Protein AF-A0A832LIG7-F1 (afdb_monomer)

Sequence (128 aa):
MKDVITFAAKNGGEVSISEIQLKVLWGYCWWNRLPYIETFLEVMELLLKRIINDVIEHEDLTIEYRIIANDSLEEANYIEIIFNNIQADDLEFHVLGDLILQGEDKRSFARKISSFRRKVDEDIQTVL

Structure (mmCIF, N/CA/C/O backbone):
data_AF-A0A832LIG7-F1
#
_entry.id   AF-A0A832LIG7-F1
#
loop_
_atom_site.group_PDB
_atom_site.id
_atom_site.type_symbol
_atom_site.label_atom_id
_atom_site.label_alt_id
_atom_site.label_comp_id
_atom_site.label_asym_id
_atom_site.label_entity_id
_atom_site.label_seq_id
_atom_site.pdbx_PDB_ins_code
_atom_site.Cartn_x
_atom_site.Cartn_y
_atom_site.Cartn_z
_atom_site.occupancy
_atom_site.B_iso_or_equiv
_atom_site.auth_seq_id
_atom_site.auth_comp_id
_atom_site.auth_asym_id
_atom_site.auth_atom_id
_atom_site.pdbx_PDB_model_num
ATOM 1 N N . MET A 1 1 ? -9.137 -1.826 -18.697 1.00 53.25 1 MET A N 1
ATOM 2 C CA . MET A 1 1 ? -8.341 -1.835 -17.456 1.00 53.25 1 MET A CA 1
ATOM 3 C C . MET A 1 1 ? -9.156 -1.090 -16.412 1.00 53.25 1 MET A C 1
ATOM 5 O O . MET A 1 1 ? -9.763 -0.090 -16.778 1.00 53.25 1 MET A O 1
ATOM 9 N N . LYS A 1 2 ? -9.316 -1.630 -15.198 1.00 66.81 2 LYS A N 1
ATOM 10 C CA . LYS A 1 2 ? -9.946 -0.868 -14.112 1.00 66.81 2 LYS A CA 1
ATOM 11 C C . LYS A 1 2 ? -8.894 0.114 -13.609 1.00 66.81 2 LYS A C 1
ATOM 13 O O . LYS A 1 2 ? -7.831 -0.316 -13.187 1.00 66.81 2 LYS A O 1
ATOM 18 N N . ASP A 1 3 ? -9.187 1.405 -13.692 1.00 87.00 3 ASP A N 1
ATOM 19 C CA . ASP A 1 3 ? -8.255 2.470 -13.295 1.00 87.00 3 ASP A CA 1
ATOM 20 C C . ASP A 1 3 ? -8.547 2.982 -11.874 1.00 87.00 3 ASP A C 1
ATOM 22 O O . ASP A 1 3 ? -8.073 4.045 -11.476 1.00 87.00 3 ASP A O 1
ATOM 26 N N . VAL A 1 4 ? -9.383 2.244 -11.142 1.00 94.06 4 VAL A N 1
ATOM 27 C CA . VAL A 1 4 ? -9.831 2.545 -9.786 1.00 94.06 4 VAL A CA 1
ATOM 28 C C . VAL A 1 4 ? -9.617 1.305 -8.934 1.00 94.06 4 VAL A C 1
ATOM 30 O O . VAL A 1 4 ? -10.015 0.206 -9.334 1.00 94.06 4 VAL A O 1
ATOM 33 N N . ILE A 1 5 ? -8.994 1.501 -7.778 1.00 94.50 5 ILE A N 1
ATOM 34 C CA . ILE A 1 5 ? -8.815 0.476 -6.753 1.00 94.50 5 ILE A CA 1
ATOM 35 C C . ILE A 1 5 ? -9.675 0.864 -5.561 1.00 94.50 5 ILE A C 1
ATOM 37 O O . ILE A 1 5 ? -9.562 1.982 -5.067 1.00 94.50 5 ILE A O 1
ATOM 41 N N . THR A 1 6 ? -10.527 -0.052 -5.118 1.00 95.19 6 THR A N 1
ATOM 42 C CA . THR A 1 6 ? -11.420 0.153 -3.978 1.00 95.19 6 THR A CA 1
ATOM 43 C C . THR A 1 6 ? -10.865 -0.584 -2.769 1.00 95.19 6 THR A C 1
ATOM 45 O O . THR A 1 6 ? -10.564 -1.772 -2.858 1.00 95.19 6 THR A O 1
ATOM 48 N N . PHE A 1 7 ? -10.793 0.110 -1.642 1.00 95.75 7 PHE A N 1
ATOM 49 C CA . PHE A 1 7 ? -10.463 -0.446 -0.338 1.00 95.75 7 PHE A CA 1
ATOM 50 C C . PHE A 1 7 ? -11.679 -0.296 0.568 1.00 95.75 7 PHE A C 1
ATOM 52 O O . PHE A 1 7 ? -12.367 0.728 0.533 1.00 95.75 7 PHE A O 1
ATOM 59 N N . ALA A 1 8 ? -11.951 -1.319 1.369 1.00 96.44 8 ALA A N 1
ATOM 60 C CA . ALA A 1 8 ? -13.065 -1.320 2.299 1.00 96.44 8 ALA A CA 1
ATOM 61 C C . ALA A 1 8 ? -12.631 -1.931 3.628 1.00 96.44 8 ALA A C 1
ATOM 63 O O . ALA A 1 8 ? -12.010 -2.993 3.646 1.00 96.44 8 ALA A O 1
ATOM 64 N N . ALA A 1 9 ? -13.002 -1.274 4.719 1.00 97.19 9 ALA A N 1
ATOM 65 C CA . ALA A 1 9 ? -12.861 -1.780 6.073 1.00 97.19 9 ALA A CA 1
ATOM 66 C C . ALA A 1 9 ? -14.252 -1.944 6.686 1.00 97.19 9 ALA A C 1
ATOM 68 O O . ALA A 1 9 ? -15.176 -1.177 6.398 1.00 97.19 9 ALA A O 1
ATOM 69 N N . LYS A 1 10 ? -14.410 -2.969 7.520 1.00 96.69 10 LYS A N 1
ATOM 70 C CA . LYS A 1 10 ? -15.646 -3.234 8.250 1.00 96.69 10 LYS A CA 1
ATOM 71 C C . LYS A 1 10 ? -15.314 -3.716 9.650 1.00 96.69 10 LYS A C 1
ATOM 73 O O . LYS A 1 10 ? -14.555 -4.670 9.795 1.00 96.69 10 LYS A O 1
ATOM 78 N N . ASN A 1 11 ? -15.974 -3.137 10.645 1.00 95.94 11 ASN A N 1
ATOM 79 C CA . ASN A 1 11 ? -15.971 -3.645 12.009 1.00 95.94 11 ASN A CA 1
ATOM 80 C C . ASN A 1 11 ? -17.397 -3.608 12.576 1.00 95.94 11 ASN A C 1
ATOM 82 O O . ASN A 1 11 ? -18.026 -2.556 12.661 1.00 95.94 11 ASN A O 1
ATOM 86 N N . GLY A 1 12 ? -17.947 -4.775 12.922 1.00 92.62 12 GLY A N 1
ATOM 87 C CA . GLY A 1 12 ? -19.338 -4.885 13.364 1.00 92.62 12 GLY A CA 1
ATOM 88 C C . GLY A 1 12 ? -20.335 -4.319 12.339 1.00 92.62 12 GLY A C 1
ATOM 89 O O . GLY A 1 12 ? -20.488 -4.868 11.242 1.00 92.62 12 GLY A O 1
ATOM 90 N N . GLY A 1 13 ? -21.045 -3.256 12.731 1.00 94.69 13 GLY A N 1
ATOM 91 C CA . GLY A 1 13 ? -22.006 -2.533 11.890 1.00 94.69 13 GLY A CA 1
ATOM 92 C C . GLY A 1 13 ? -21.403 -1.398 11.055 1.00 94.69 13 GLY A C 1
ATOM 93 O O . GLY A 1 13 ? -22.057 -0.953 10.114 1.00 94.69 13 GLY A O 1
ATOM 94 N N . GLU A 1 14 ? -20.177 -0.969 11.360 1.00 97.25 14 GLU A N 1
ATOM 95 C CA . GLU A 1 14 ? -19.510 0.151 10.694 1.00 97.25 14 GLU A CA 1
ATOM 96 C C . GLU A 1 14 ? -18.765 -0.316 9.443 1.00 97.25 14 GLU A C 1
ATOM 98 O O . GLU A 1 14 ? -18.125 -1.374 9.432 1.00 97.25 14 GLU A O 1
ATOM 103 N N . VAL A 1 15 ? -18.856 0.474 8.371 1.00 97.62 15 VAL A N 1
ATOM 104 C CA . VAL A 1 15 ? -18.209 0.207 7.081 1.00 97.62 15 VAL A CA 1
ATOM 105 C C . VAL A 1 15 ? -17.665 1.515 6.519 1.00 97.62 15 VAL A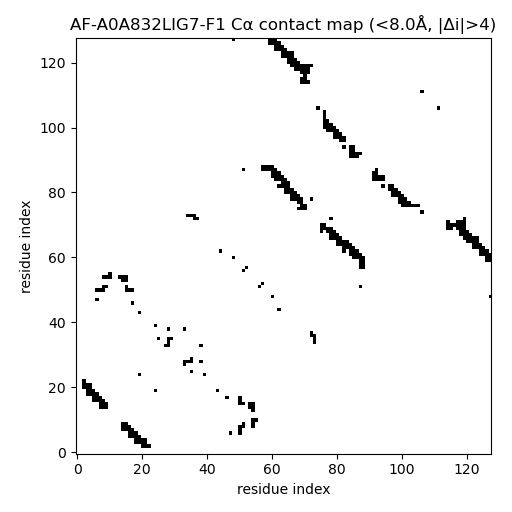 C 1
ATOM 107 O O . VAL A 1 15 ? -18.427 2.460 6.325 1.00 97.62 15 VAL A O 1
ATOM 110 N N . SER A 1 16 ? -16.378 1.540 6.172 1.00 98.25 16 SER A N 1
ATOM 111 C CA . SER A 1 16 ? -15.757 2.637 5.424 1.00 98.25 16 SER A CA 1
ATOM 112 C C . SER A 1 16 ? -15.207 2.112 4.105 1.00 98.25 16 SER A C 1
ATOM 114 O O . SER A 1 16 ? -14.591 1.047 4.045 1.00 98.25 16 SER A O 1
ATOM 116 N N . ILE A 1 17 ? -15.478 2.840 3.023 1.00 97.75 17 ILE A N 1
ATOM 117 C CA . ILE A 1 17 ? -15.069 2.486 1.663 1.00 97.75 17 ILE A CA 1
ATOM 118 C C . ILE A 1 17 ? -14.402 3.704 1.053 1.00 97.75 17 ILE A C 1
ATOM 120 O O . ILE A 1 17 ? -14.944 4.811 1.086 1.00 97.75 17 ILE A O 1
ATOM 124 N N . SER A 1 18 ? -13.243 3.500 0.442 1.00 97.50 18 SER A N 1
ATOM 125 C CA . SER A 1 18 ? -12.606 4.544 -0.341 1.00 97.50 18 SER A CA 1
ATOM 126 C C . SER A 1 18 ? -11.885 4.000 -1.559 1.00 97.50 18 SER A C 1
ATOM 128 O O . SER A 1 18 ? -11.684 2.798 -1.713 1.00 97.50 18 SER A O 1
ATOM 130 N N . GLU A 1 19 ? -11.527 4.907 -2.457 1.00 96.56 19 GLU A N 1
ATOM 131 C CA . GLU A 1 19 ? -11.019 4.573 -3.776 1.00 96.56 19 GLU A CA 1
ATOM 132 C C . GLU A 1 19 ? -9.758 5.366 -4.105 1.00 96.56 19 GLU A C 1
ATOM 134 O O . GLU A 1 19 ? -9.666 6.563 -3.825 1.00 96.56 19 GLU A O 1
ATOM 139 N N . ILE A 1 20 ? -8.817 4.709 -4.779 1.00 96.75 20 ILE A N 1
ATOM 140 C CA . ILE A 1 20 ? -7.677 5.349 -5.434 1.00 96.75 20 ILE A CA 1
ATOM 141 C C . ILE A 1 20 ? -7.952 5.388 -6.933 1.00 96.75 20 ILE A C 1
ATOM 143 O O . ILE A 1 20 ? -8.061 4.348 -7.586 1.00 96.75 20 ILE A O 1
ATOM 147 N N . GLN A 1 21 ? -8.021 6.595 -7.496 1.00 96.06 21 GLN A N 1
ATOM 148 C CA . GLN A 1 21 ? -8.080 6.796 -8.943 1.00 96.06 21 GLN A CA 1
ATOM 149 C C . GLN A 1 21 ? -6.661 6.798 -9.521 1.00 96.06 21 GLN A C 1
ATOM 151 O O . GLN A 1 21 ? -5.981 7.828 -9.523 1.00 96.06 21 GLN A O 1
ATOM 156 N N . LEU A 1 22 ? -6.217 5.657 -10.052 1.00 94.81 22 LEU A N 1
ATOM 157 C CA . LEU A 1 22 ? -4.844 5.461 -10.532 1.00 94.81 22 LEU A CA 1
ATOM 158 C C . LEU A 1 22 ? -4.444 6.483 -11.595 1.00 94.81 22 LEU A C 1
ATOM 160 O O . LEU A 1 22 ? -3.346 7.014 -11.551 1.00 94.81 22 LEU A O 1
ATOM 164 N N . LYS A 1 23 ? -5.342 6.828 -12.526 1.00 94.00 23 LYS A N 1
ATOM 165 C CA . LYS A 1 23 ? -5.059 7.849 -13.553 1.00 94.00 23 LYS A CA 1
ATOM 166 C C . LYS A 1 23 ? -4.714 9.214 -12.961 1.00 94.00 23 LYS A C 1
ATOM 168 O O . LYS A 1 23 ? -3.837 9.896 -13.485 1.00 94.00 23 LYS A O 1
ATOM 173 N N . VAL A 1 24 ? -5.406 9.610 -11.894 1.00 96.12 24 VAL A N 1
ATOM 174 C CA . VAL A 1 24 ? -5.164 10.888 -11.216 1.00 96.12 24 VAL A CA 1
ATOM 175 C C . VAL A 1 24 ? -3.840 10.825 -10.467 1.00 96.12 24 VAL A C 1
ATOM 177 O O . VAL A 1 24 ? -3.022 11.731 -10.612 1.00 96.12 24 VAL A O 1
ATOM 180 N N . LEU A 1 25 ? -3.597 9.728 -9.747 1.00 96.69 25 LEU A N 1
ATOM 181 C CA . LEU A 1 25 ? -2.344 9.499 -9.035 1.00 96.69 25 LEU A CA 1
ATOM 182 C C . LEU A 1 25 ? -1.138 9.496 -9.985 1.00 96.69 25 LEU A C 1
ATOM 184 O O . LEU A 1 25 ? -0.160 10.196 -9.746 1.00 96.69 25 LEU A O 1
ATOM 188 N N . TRP A 1 26 ? -1.226 8.783 -11.106 1.00 94.75 26 TRP A N 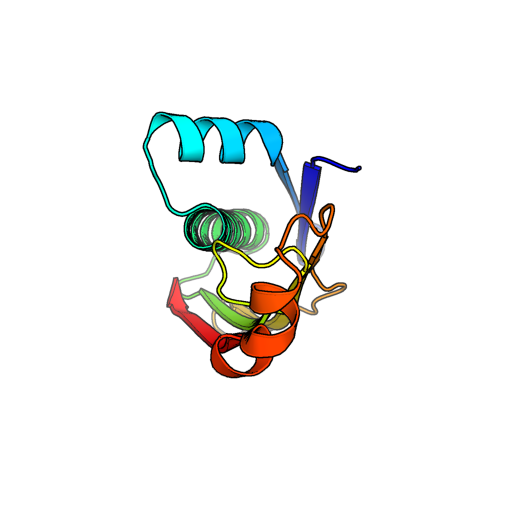1
ATOM 189 C CA . TRP A 1 26 ? -0.198 8.750 -12.148 1.00 94.75 26 TRP A CA 1
ATOM 190 C C . TRP A 1 26 ? 0.015 10.111 -12.798 1.00 94.7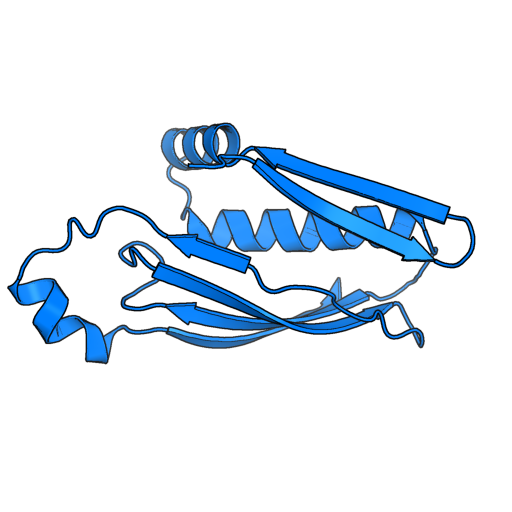5 26 TRP A C 1
ATOM 192 O O . TRP A 1 26 ? 1.158 10.506 -13.014 1.00 94.75 26 TRP A O 1
ATOM 202 N N . GLY A 1 27 ? -1.055 10.867 -13.057 1.00 97.12 27 GLY A N 1
ATOM 203 C CA . GLY A 1 27 ? -0.944 12.248 -13.529 1.00 97.12 27 GLY A CA 1
ATOM 204 C C . GLY A 1 27 ? -0.212 13.149 -12.530 1.00 97.12 27 GLY A C 1
ATOM 205 O O . GLY A 1 27 ? 0.650 13.933 -12.927 1.00 97.12 27 GLY A O 1
ATOM 206 N N . TYR A 1 28 ? -0.506 13.001 -11.237 1.00 97.44 28 TYR A N 1
ATOM 207 C CA . TYR A 1 28 ? 0.179 13.716 -10.162 1.00 97.44 28 TYR A CA 1
ATOM 208 C C . TYR A 1 28 ? 1.661 13.330 -10.066 1.00 97.44 28 TYR A C 1
ATOM 210 O O . TYR A 1 28 ? 2.513 14.220 -10.016 1.00 97.44 28 TYR A O 1
ATOM 218 N N . CYS A 1 29 ? 1.982 12.033 -10.111 1.00 97.25 29 CYS A N 1
ATOM 219 C CA . CYS A 1 29 ? 3.363 11.548 -10.084 1.00 97.25 29 CYS A CA 1
ATOM 220 C C . CYS A 1 29 ? 4.152 12.076 -11.282 1.00 97.25 29 CYS A C 1
ATOM 222 O O . CYS A 1 29 ? 5.242 12.620 -11.120 1.00 97.25 29 CYS A O 1
ATOM 224 N N . TRP A 1 30 ? 3.564 12.015 -12.480 1.00 96.56 30 TRP A N 1
ATOM 225 C CA . TRP A 1 30 ? 4.165 12.553 -13.697 1.00 96.56 30 TRP A CA 1
ATOM 226 C C . TRP A 1 30 ? 4.466 14.050 -13.586 1.00 96.56 30 TRP A C 1
ATOM 228 O O . TRP A 1 30 ? 5.585 14.480 -13.867 1.00 96.56 30 TRP A O 1
ATOM 238 N N . TRP A 1 31 ? 3.480 14.841 -13.148 1.00 98.06 31 TRP A N 1
ATOM 239 C CA . TRP A 1 31 ? 3.607 16.294 -13.034 1.00 98.06 31 TRP A CA 1
ATOM 240 C C . TRP A 1 31 ? 4.707 16.707 -12.051 1.00 98.06 31 TRP A C 1
ATOM 242 O O . TRP A 1 31 ? 5.459 17.646 -12.314 1.00 98.06 31 TRP A O 1
ATOM 252 N N . ASN A 1 32 ? 4.827 15.977 -10.941 1.00 97.94 32 ASN A N 1
ATOM 253 C CA . ASN A 1 32 ? 5.762 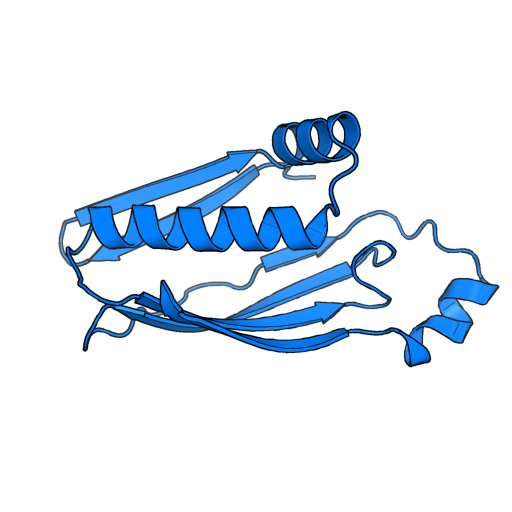16.285 -9.860 1.00 97.94 32 ASN A CA 1
ATOM 254 C C . ASN A 1 32 ? 7.076 15.492 -9.929 1.00 97.94 32 ASN A C 1
ATOM 256 O O . ASN A 1 32 ? 7.936 15.681 -9.074 1.00 97.94 32 ASN A O 1
ATOM 260 N N . ARG A 1 33 ? 7.263 14.647 -10.955 1.00 97.00 33 ARG A N 1
ATOM 261 C CA . ARG A 1 33 ? 8.422 13.746 -11.109 1.00 97.00 33 ARG A CA 1
ATOM 262 C C . ARG A 1 33 ? 8.632 12.834 -9.894 1.00 97.00 33 ARG A C 1
ATOM 264 O O . ARG A 1 33 ? 9.763 12.647 -9.451 1.00 97.00 33 ARG A O 1
ATOM 271 N N . LEU A 1 34 ? 7.537 12.302 -9.360 1.00 97.19 34 LEU A N 1
ATOM 272 C CA . LEU A 1 34 ? 7.553 11.371 -8.235 1.00 97.19 34 LEU A CA 1
ATOM 273 C C . LEU A 1 34 ? 7.648 9.920 -8.721 1.00 97.19 34 LEU A C 1
ATOM 275 O O . LEU A 1 34 ? 7.144 9.619 -9.810 1.00 97.19 34 LEU A O 1
ATOM 279 N N . PRO A 1 35 ? 8.263 9.036 -7.920 1.00 95.75 35 PRO A N 1
ATOM 280 C CA . PRO A 1 35 ? 8.293 7.609 -8.202 1.00 95.75 35 PRO A CA 1
ATOM 281 C C . PRO A 1 35 ? 6.886 7.016 -8.067 1.00 95.75 35 PRO A C 1
ATOM 283 O O . PRO A 1 35 ? 6.192 7.256 -7.078 1.00 95.75 35 PRO A O 1
ATOM 286 N N . TYR A 1 36 ? 6.411 6.311 -9.091 1.00 94.69 36 TYR A N 1
ATOM 287 C CA . TYR A 1 36 ? 4.982 5.999 -9.219 1.00 94.69 36 TYR A CA 1
ATOM 288 C C . TYR A 1 36 ? 4.565 4.984 -8.158 1.00 94.69 36 TYR A C 1
ATOM 290 O O . TYR A 1 36 ? 3.616 5.202 -7.409 1.00 94.69 36 TYR A O 1
ATOM 298 N N . ILE A 1 37 ? 5.284 3.869 -8.088 1.00 95.31 37 ILE A N 1
ATOM 299 C CA . ILE A 1 37 ? 4.891 2.745 -7.243 1.00 95.31 37 ILE A CA 1
ATOM 300 C C . ILE A 1 37 ? 5.082 3.090 -5.773 1.00 95.31 37 ILE A C 1
ATOM 302 O O . ILE A 1 37 ? 4.154 2.879 -5.001 1.00 95.31 37 ILE A O 1
ATOM 306 N N . GLU A 1 38 ? 6.205 3.699 -5.396 1.00 95.56 38 GLU A N 1
ATOM 307 C CA . GLU A 1 38 ? 6.426 4.182 -4.032 1.00 95.56 38 GLU A CA 1
ATOM 308 C C . GLU A 1 38 ? 5.325 5.168 -3.602 1.00 95.56 38 GLU A C 1
ATOM 310 O O . GLU A 1 38 ? 4.706 4.975 -2.558 1.00 95.56 38 GLU A O 1
ATOM 315 N N . THR A 1 39 ? 4.971 6.148 -4.446 1.00 97.38 39 THR A N 1
ATOM 316 C CA . THR A 1 39 ? 3.874 7.090 -4.136 1.00 97.38 39 THR A CA 1
ATOM 317 C C . THR A 1 39 ? 2.528 6.372 -3.986 1.00 97.38 39 THR A C 1
ATOM 319 O O . THR A 1 39 ? 1.698 6.751 -3.161 1.00 97.38 39 THR A O 1
ATOM 322 N N . PHE A 1 40 ? 2.272 5.335 -4.787 1.00 96.81 40 PHE A N 1
ATOM 323 C CA . PHE A 1 40 ? 1.061 4.527 -4.656 1.00 96.81 40 PHE A CA 1
ATOM 324 C C . PHE A 1 40 ? 1.003 3.780 -3.324 1.00 96.81 40 PHE A C 1
ATOM 326 O O . PHE A 1 40 ? -0.058 3.777 -2.700 1.00 96.81 40 PHE A O 1
ATOM 333 N N . LEU A 1 41 ? 2.116 3.192 -2.886 1.00 96.50 41 LEU A N 1
ATOM 334 C CA . LEU A 1 41 ? 2.204 2.491 -1.605 1.00 96.50 41 LEU A CA 1
ATOM 335 C C . LEU A 1 41 ? 1.940 3.447 -0.438 1.00 96.50 41 LEU A C 1
ATOM 337 O O . LEU A 1 41 ? 1.090 3.152 0.396 1.00 96.50 41 LEU A O 1
ATOM 341 N N . GLU A 1 42 ? 2.550 4.633 -0.444 1.00 97.19 42 GLU A N 1
ATOM 342 C CA . GLU A 1 42 ? 2.310 5.660 0.580 1.00 97.19 42 GLU A CA 1
ATOM 343 C C . GLU A 1 42 ? 0.831 6.087 0.635 1.00 97.19 42 GLU A C 1
ATOM 345 O O . GLU A 1 42 ? 0.219 6.161 1.703 1.00 97.19 42 GLU A O 1
ATOM 350 N N . VAL A 1 43 ? 0.209 6.346 -0.524 1.00 97.75 43 VAL A N 1
ATOM 351 C CA . VAL A 1 43 ? -1.215 6.724 -0.586 1.00 97.75 43 VAL A CA 1
ATOM 352 C C . VAL A 1 43 ? -2.115 5.575 -0.132 1.00 97.75 43 VAL A C 1
ATOM 354 O O . VAL A 1 43 ? -3.123 5.821 0.532 1.00 97.75 43 VAL A O 1
ATOM 357 N N . MET A 1 44 ? -1.772 4.336 -0.480 1.00 97.06 44 MET A N 1
ATOM 358 C CA . MET A 1 44 ? -2.482 3.138 -0.039 1.00 97.06 44 MET A CA 1
ATOM 359 C C . MET A 1 44 ? -2.424 2.991 1.484 1.00 97.06 44 MET A C 1
ATOM 361 O O . MET A 1 44 ? -3.473 2.830 2.103 1.00 97.06 44 MET A O 1
ATOM 365 N N . GLU A 1 45 ? -1.241 3.092 2.087 1.00 97.44 45 GLU A N 1
ATOM 366 C CA . GLU A 1 45 ? -1.034 3.011 3.538 1.00 97.44 45 GLU A CA 1
ATOM 367 C C . GLU A 1 45 ? -1.845 4.075 4.291 1.00 97.44 45 GLU A C 1
ATOM 369 O O . GLU A 1 45 ? -2.600 3.759 5.213 1.00 97.44 45 GLU A O 1
ATOM 374 N N . LEU A 1 46 ? -1.788 5.333 3.842 1.00 97.81 46 LEU A N 1
ATOM 375 C CA . LEU A 1 46 ? -2.569 6.425 4.433 1.00 97.81 46 LEU A CA 1
ATOM 376 C C . LEU A 1 46 ? -4.081 6.229 4.264 1.00 97.81 46 LEU A C 1
ATOM 378 O O . LEU A 1 46 ? -4.866 6.575 5.153 1.00 97.81 46 LEU A O 1
ATOM 382 N N . LEU A 1 47 ? -4.513 5.690 3.122 1.00 97.38 47 LEU A N 1
ATOM 383 C CA . LEU A 1 47 ? -5.920 5.399 2.879 1.00 97.38 47 LEU A CA 1
ATOM 384 C C . LEU A 1 47 ? -6.409 4.276 3.792 1.00 97.38 47 LEU A C 1
ATOM 386 O O . LEU A 1 47 ? -7.482 4.433 4.377 1.00 97.38 47 LEU A O 1
ATOM 390 N N . LEU A 1 48 ? -5.635 3.194 3.931 1.00 96.94 48 LEU A N 1
ATOM 391 C CA . LEU A 1 48 ? -5.914 2.091 4.853 1.00 96.94 48 LEU A CA 1
ATOM 392 C C . LEU A 1 48 ? -6.037 2.609 6.286 1.00 96.94 48 LEU A C 1
ATOM 394 O O . LEU A 1 48 ? -7.054 2.341 6.927 1.00 96.94 48 LEU A O 1
ATOM 398 N N . LYS A 1 49 ? -5.092 3.448 6.735 1.00 97.50 49 LYS A N 1
ATOM 399 C CA . LYS A 1 49 ? -5.173 4.115 8.041 1.00 97.50 49 LYS A CA 1
ATOM 400 C C . LYS A 1 49 ? -6.498 4.827 8.242 1.00 97.50 49 LYS A C 1
ATOM 402 O O . LYS A 1 49 ? -7.187 4.595 9.232 1.00 97.50 49 LYS A O 1
ATOM 407 N N . ARG A 1 50 ? -6.886 5.668 7.283 1.00 97.69 50 ARG A N 1
ATOM 408 C CA . ARG A 1 50 ? -8.135 6.427 7.376 1.00 97.69 50 ARG A CA 1
ATOM 409 C C . ARG A 1 50 ? -9.359 5.512 7.446 1.00 97.69 50 ARG A C 1
ATOM 411 O O . ARG A 1 50 ? -10.168 5.684 8.345 1.00 97.69 50 ARG A O 1
ATOM 418 N N . ILE A 1 51 ? -9.505 4.556 6.523 1.00 97.75 51 ILE A N 1
ATOM 419 C CA . ILE A 1 51 ? -10.722 3.724 6.479 1.00 97.75 51 ILE A CA 1
ATOM 420 C C . ILE A 1 51 ? -10.833 2.789 7.688 1.00 97.75 51 ILE A C 1
ATOM 422 O O . ILE A 1 51 ? -11.943 2.461 8.095 1.00 97.75 51 ILE A O 1
ATOM 426 N N . ILE A 1 52 ? -9.704 2.363 8.261 1.00 97.69 52 ILE A N 1
ATOM 427 C CA . ILE A 1 52 ? -9.689 1.577 9.496 1.00 97.69 52 ILE A CA 1
ATOM 428 C C . ILE A 1 52 ? -10.086 2.469 10.671 1.00 97.69 52 ILE A C 1
ATOM 430 O O . ILE A 1 52 ? -10.971 2.093 11.433 1.00 97.69 52 ILE A O 1
ATOM 434 N N . ASN A 1 53 ? -9.533 3.682 10.755 1.00 97.44 53 ASN A N 1
ATOM 435 C CA . ASN A 1 53 ? -9.885 4.641 11.801 1.00 97.44 53 ASN A CA 1
ATOM 436 C C . ASN A 1 53 ? -11.373 5.032 11.774 1.00 97.44 53 ASN A C 1
ATOM 438 O O . ASN A 1 53 ? -11.977 5.261 12.817 1.00 97.44 53 ASN A O 1
ATOM 442 N N . ASP A 1 54 ? -11.983 5.073 10.587 1.00 97.94 54 ASP A N 1
ATOM 443 C CA . ASP A 1 54 ? -13.417 5.340 10.427 1.00 97.94 54 ASP A CA 1
ATOM 444 C C . ASP A 1 54 ? -14.311 4.227 11.013 1.00 97.94 54 ASP A C 1
ATOM 446 O O . ASP A 1 54 ? -15.466 4.495 11.344 1.00 97.94 54 ASP A O 1
ATOM 450 N N . VAL A 1 55 ? -13.822 2.983 11.117 1.00 98.06 55 VAL A N 1
ATOM 451 C CA . VAL A 1 55 ? -14.597 1.843 11.655 1.00 98.06 55 VAL A CA 1
ATOM 452 C C . VAL A 1 55 ? -14.170 1.425 13.063 1.00 98.06 55 VAL A C 1
ATOM 454 O O . VAL A 1 55 ? -14.910 0.704 13.735 1.00 98.06 55 VAL A O 1
ATOM 457 N N . ILE A 1 56 ? -12.986 1.845 13.509 1.00 96.94 56 ILE A N 1
ATOM 458 C CA . ILE A 1 56 ? -12.480 1.670 14.871 1.00 96.94 56 ILE A CA 1
ATOM 459 C C . ILE A 1 56 ? -11.371 2.691 15.161 1.00 96.94 56 ILE A C 1
ATOM 461 O O . ILE A 1 56 ? -10.349 2.721 14.480 1.00 96.94 56 ILE A O 1
ATOM 465 N N . GLU A 1 57 ? -11.562 3.510 16.194 1.00 95.44 57 GLU A N 1
ATOM 466 C CA . GLU A 1 57 ? -10.504 4.384 16.714 1.00 95.44 57 GLU A CA 1
ATOM 467 C C . GLU A 1 57 ? -9.399 3.529 17.352 1.00 95.44 57 GLU A C 1
ATOM 469 O O . GLU A 1 57 ? -9.702 2.576 18.070 1.00 95.44 57 GLU A O 1
ATOM 474 N N . HIS A 1 58 ? -8.144 3.857 17.056 1.00 95.62 58 HIS A N 1
ATOM 475 C CA . HIS A 1 58 ? -6.954 3.136 17.512 1.00 95.62 58 HIS A CA 1
ATOM 476 C C . HIS A 1 58 ? -5.777 4.104 17.668 1.00 95.62 58 HIS A C 1
ATOM 478 O O . HIS A 1 58 ? -5.768 5.172 17.044 1.00 95.62 58 HIS A O 1
ATOM 484 N N . GLU A 1 59 ? -4.794 3.746 18.492 1.00 94.81 59 GLU A N 1
ATOM 485 C CA . GLU A 1 59 ? -3.569 4.540 18.654 1.00 94.81 59 GLU A CA 1
ATOM 486 C C . GLU A 1 59 ? -2.517 4.146 17.615 1.00 94.81 59 GLU A C 1
ATOM 488 O O . GLU A 1 59 ? -1.956 5.031 16.963 1.00 94.81 59 GLU A O 1
ATOM 493 N N . ASP A 1 60 ? -2.318 2.841 17.416 1.00 95.31 60 ASP A N 1
ATOM 494 C CA . ASP A 1 60 ? -1.310 2.286 16.514 1.00 95.31 60 ASP A CA 1
ATOM 495 C C . ASP A 1 60 ? -1.955 1.424 15.418 1.00 95.31 60 ASP A C 1
ATOM 497 O O . ASP A 1 60 ? -2.793 0.556 15.684 1.00 95.31 60 ASP A O 1
ATOM 501 N N . LEU A 1 61 ? -1.520 1.612 14.169 1.00 97.62 61 LEU A N 1
ATOM 502 C CA . LEU A 1 61 ? -1.855 0.718 13.058 1.00 97.62 61 LEU A CA 1
ATOM 503 C C . LEU A 1 61 ? -0.598 0.099 12.459 1.00 97.62 61 LEU A C 1
ATOM 505 O O . LEU A 1 61 ? 0.236 0.795 11.884 1.00 97.62 61 LEU A O 1
ATOM 509 N N . THR A 1 62 ? -0.502 -1.225 12.512 1.00 97.94 62 THR A N 1
ATOM 510 C CA . THR A 1 62 ? 0.534 -1.991 11.816 1.00 97.94 62 THR A CA 1
ATOM 511 C C . T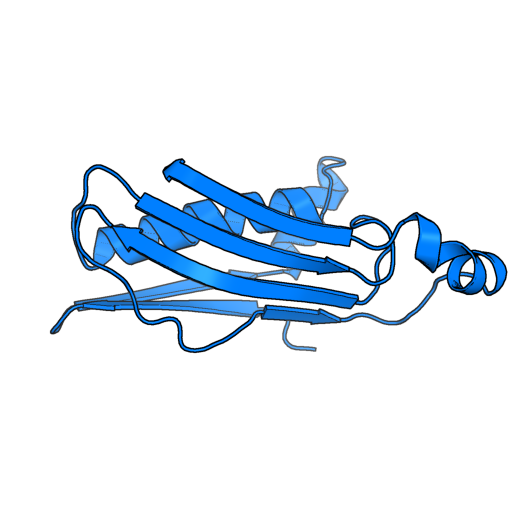HR A 1 62 ? -0.022 -2.570 10.519 1.00 97.94 62 THR A C 1
ATOM 513 O O . THR A 1 62 ? -1.051 -3.245 10.520 1.00 97.94 62 THR A O 1
ATOM 516 N N . ILE A 1 63 ? 0.667 -2.320 9.405 1.00 97.31 63 ILE A N 1
ATOM 517 C CA . ILE A 1 63 ? 0.363 -2.885 8.086 1.00 97.31 63 ILE A CA 1
ATOM 518 C C . ILE A 1 63 ? 1.595 -3.653 7.611 1.00 97.31 63 ILE A C 1
ATOM 520 O O . ILE A 1 63 ? 2.664 -3.073 7.422 1.00 97.31 63 ILE A O 1
ATOM 524 N N . 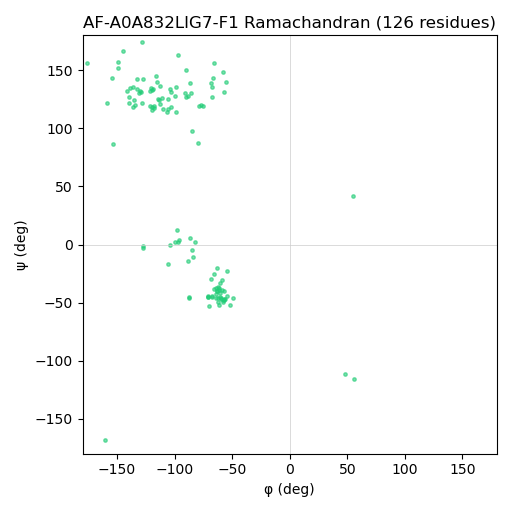GLU A 1 64 ? 1.434 -4.952 7.395 1.00 97.38 64 GLU A N 1
ATOM 525 C CA . GLU A 1 64 ? 2.463 -5.841 6.868 1.00 97.38 64 GLU A CA 1
ATOM 526 C C . GLU A 1 64 ? 2.035 -6.360 5.501 1.00 97.38 64 GLU A C 1
ATOM 528 O O . GLU A 1 64 ? 0.960 -6.949 5.342 1.00 97.38 64 GLU A O 1
ATOM 533 N N . TYR A 1 65 ? 2.883 -6.172 4.499 1.00 97.44 65 TYR A N 1
ATOM 534 C CA . TYR A 1 65 ? 2.622 -6.649 3.150 1.00 97.44 65 TYR A CA 1
ATOM 535 C C . TYR A 1 65 ? 3.914 -7.003 2.427 1.00 97.44 65 TYR A C 1
ATOM 537 O O . TYR A 1 65 ? 4.971 -6.436 2.680 1.00 97.44 65 TYR A O 1
ATOM 545 N N . ARG A 1 66 ? 3.822 -7.935 1.486 1.00 97.75 66 ARG A N 1
ATOM 546 C CA . ARG A 1 66 ? 4.923 -8.342 0.620 1.00 97.75 66 ARG A CA 1
ATOM 547 C C . ARG A 1 66 ? 4.746 -7.753 -0.768 1.00 97.75 66 ARG A C 1
ATOM 549 O O . ARG A 1 66 ? 3.660 -7.848 -1.341 1.00 97.75 66 ARG A O 1
ATOM 556 N N . ILE A 1 67 ? 5.811 -7.193 -1.331 1.00 97.69 67 ILE A N 1
ATOM 557 C CA . ILE A 1 67 ? 5.839 -6.689 -2.707 1.00 97.69 67 ILE A CA 1
ATOM 558 C C . ILE A 1 67 ? 6.636 -7.652 -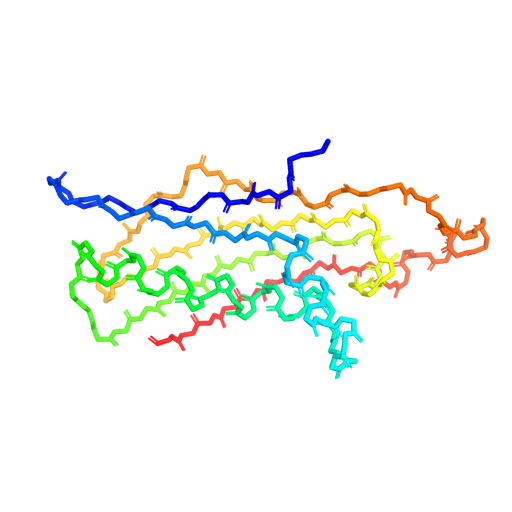3.579 1.00 97.69 67 ILE A C 1
ATOM 560 O O . ILE A 1 67 ? 7.814 -7.903 -3.328 1.00 97.69 67 ILE A O 1
ATOM 564 N N . ILE A 1 68 ? 6.017 -8.126 -4.658 1.00 98.00 68 ILE A N 1
ATOM 565 C CA . ILE A 1 68 ? 6.662 -8.949 -5.681 1.00 98.00 68 ILE A CA 1
ATOM 566 C C . ILE A 1 68 ? 6.608 -8.206 -7.013 1.00 98.00 68 ILE A C 1
ATOM 568 O O . ILE A 1 68 ? 5.533 -7.941 -7.549 1.00 98.00 68 ILE A O 1
ATOM 572 N N . ALA A 1 69 ? 7.768 -7.906 -7.596 1.00 97.44 69 ALA A N 1
ATOM 573 C CA . ALA A 1 69 ? 7.868 -7.237 -8.890 1.00 97.44 69 ALA A CA 1
ATOM 574 C C . ALA A 1 69 ? 8.769 -8.000 -9.861 1.00 97.44 69 ALA A C 1
ATOM 576 O O . ALA A 1 69 ? 9.818 -8.550 -9.513 1.00 97.44 69 ALA A O 1
ATOM 577 N N . ASN A 1 70 ? 8.381 -8.014 -11.136 1.00 95.75 70 ASN A N 1
ATOM 578 C CA . ASN A 1 70 ? 9.115 -8.759 -12.161 1.00 95.75 70 ASN A CA 1
ATOM 579 C C . ASN A 1 70 ? 10.342 -8.020 -12.742 1.00 95.75 70 ASN A C 1
ATOM 581 O O . ASN A 1 70 ? 10.984 -8.550 -13.654 1.00 95.75 70 ASN A O 1
ATOM 585 N N . ASP A 1 71 ? 10.643 -6.822 -12.244 1.00 95.75 71 ASP A N 1
ATOM 586 C CA . ASP A 1 71 ? 11.835 -5.987 -12.455 1.00 95.75 71 ASP A CA 1
ATOM 587 C C . ASP A 1 71 ? 11.884 -4.968 -11.288 1.00 95.75 71 ASP A C 1
ATOM 589 O O . ASP A 1 71 ? 11.117 -5.112 -10.336 1.00 95.75 71 ASP A O 1
ATOM 593 N N . SER A 1 72 ? 12.730 -3.935 -11.357 1.00 94.81 72 SER A N 1
ATOM 594 C CA . SER A 1 72 ? 12.675 -2.808 -10.408 1.00 94.81 72 SER A CA 1
ATOM 595 C C . SER A 1 72 ? 11.302 -2.128 -10.439 1.00 94.81 72 SER A C 1
ATOM 597 O O . SER A 1 72 ? 10.722 -2.049 -11.520 1.00 94.81 72 SER A O 1
ATOM 599 N N . LEU A 1 73 ? 10.827 -1.565 -9.321 1.00 93.75 73 LEU A N 1
ATOM 600 C CA . LEU A 1 73 ? 9.477 -0.979 -9.206 1.00 93.75 73 LEU A CA 1
ATOM 601 C C . LEU A 1 73 ? 9.119 -0.010 -10.348 1.00 93.75 73 LEU A C 1
ATOM 603 O O . LEU A 1 73 ? 8.085 -0.171 -10.986 1.00 93.75 73 LEU A O 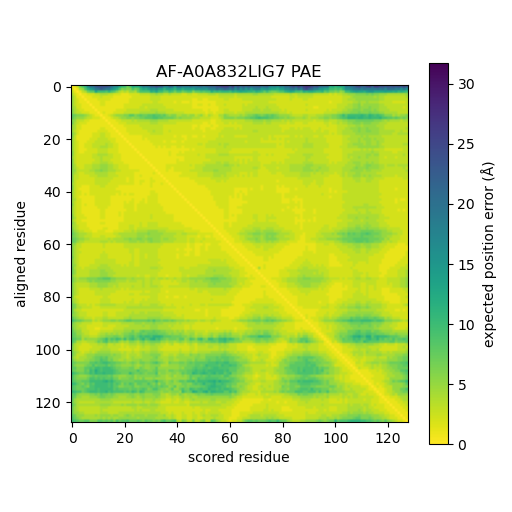1
ATOM 607 N N . GLU A 1 74 ? 10.025 0.905 -10.693 1.00 89.06 74 GLU A N 1
ATOM 608 C CA . GLU A 1 74 ? 9.839 1.893 -11.772 1.00 89.06 74 GLU A CA 1
ATOM 609 C C . GLU A 1 74 ? 9.691 1.295 -13.183 1.00 89.06 74 GLU A C 1
ATOM 611 O O . GLU A 1 74 ? 9.221 1.947 -14.112 1.00 89.06 74 GLU A O 1
ATOM 616 N N . GLU A 1 75 ? 10.134 0.056 -13.386 1.00 91.69 75 GLU A N 1
ATOM 617 C CA . GLU A 1 75 ? 10.258 -0.554 -14.718 1.00 91.69 75 GLU A CA 1
ATOM 618 C C . GLU A 1 75 ? 9.547 -1.902 -14.816 1.00 91.69 75 GLU A C 1
ATOM 620 O O . GLU A 1 75 ? 9.542 -2.545 -15.872 1.00 91.69 75 GLU A O 1
ATOM 625 N N . ALA A 1 76 ? 8.947 -2.340 -13.715 1.00 94.00 76 ALA A N 1
ATOM 626 C CA . ALA A 1 76 ? 8.107 -3.508 -13.658 1.00 94.00 76 ALA A CA 1
ATOM 627 C C . ALA A 1 76 ? 6.815 -3.239 -14.435 1.00 94.00 76 ALA A C 1
ATOM 629 O O . ALA A 1 76 ? 6.211 -2.173 -14.359 1.00 94.00 76 ALA A O 1
ATOM 630 N N . ASN A 1 77 ? 6.363 -4.240 -15.185 1.00 93.50 77 ASN A N 1
ATOM 631 C CA . ASN A 1 77 ? 5.024 -4.227 -15.779 1.00 93.50 77 ASN A CA 1
ATOM 632 C C . ASN A 1 77 ? 4.055 -5.149 -15.019 1.00 93.50 77 ASN A C 1
ATOM 634 O O . ASN A 1 77 ? 2.904 -5.299 -15.426 1.00 93.50 77 ASN A O 1
ATOM 638 N N . TYR A 1 78 ? 4.555 -5.814 -13.977 1.00 95.88 78 TYR A N 1
ATOM 639 C CA . TYR A 1 78 ? 3.804 -6.652 -13.058 1.00 95.88 78 TYR A CA 1
ATOM 640 C C . TYR A 1 78 ? 4.330 -6.401 -11.652 1.00 95.88 78 TYR A C 1
ATOM 642 O O . TYR A 1 78 ? 5.525 -6.613 -11.405 1.00 95.88 78 TYR A O 1
ATOM 650 N N . ILE A 1 79 ? 3.431 -5.974 -10.775 1.00 96.94 79 ILE A N 1
ATOM 651 C CA . ILE A 1 79 ? 3.652 -5.838 -9.341 1.00 96.94 79 ILE A CA 1
ATOM 652 C C . ILE A 1 79 ? 2.467 -6.483 -8.633 1.00 96.94 79 ILE A C 1
ATOM 654 O O . ILE A 1 79 ? 1.314 -6.248 -8.997 1.00 96.94 79 ILE A O 1
ATOM 658 N N . GLU A 1 80 ? 2.767 -7.287 -7.632 1.00 97.56 80 GLU A N 1
ATOM 659 C CA . GLU A 1 80 ? 1.811 -7.937 -6.752 1.00 97.56 80 GLU A CA 1
ATOM 660 C C . GLU A 1 80 ? 2.103 -7.498 -5.320 1.00 97.56 80 GLU A C 1
ATOM 662 O O . GLU A 1 80 ? 3.260 -7.472 -4.899 1.00 97.56 80 GLU A O 1
ATOM 667 N N . ILE A 1 81 ? 1.054 -7.103 -4.607 1.00 97.44 81 ILE A N 1
ATOM 668 C CA . ILE A 1 81 ? 1.095 -6.687 -3.210 1.00 97.44 81 ILE A CA 1
ATOM 669 C C . ILE A 1 81 ? 0.192 -7.644 -2.450 1.00 97.44 81 ILE A C 1
ATOM 671 O O . ILE A 1 81 ? -1.016 -7.692 -2.700 1.00 97.44 81 ILE A O 1
ATOM 675 N N . ILE A 1 82 ? 0.801 -8.402 -1.549 1.00 97.25 82 ILE A N 1
ATOM 676 C CA . ILE A 1 82 ? 0.148 -9.436 -0.752 1.00 97.25 82 ILE A CA 1
ATOM 677 C C . ILE A 1 82 ? 0.098 -8.922 0.675 1.00 97.25 82 ILE A C 1
ATOM 679 O O . ILE A 1 82 ? 1.145 -8.695 1.278 1.00 97.25 82 ILE A O 1
ATOM 683 N N . PHE A 1 83 ? -1.095 -8.707 1.213 1.00 95.75 83 PHE A N 1
ATOM 684 C CA . PHE A 1 83 ? -1.230 -8.267 2.598 1.00 95.75 83 PHE A CA 1
ATOM 685 C C . PHE A 1 83 ? -1.057 -9.465 3.527 1.00 95.75 83 PHE A C 1
ATOM 687 O O . PHE A 1 83 ? -1.824 -10.425 3.465 1.00 95.75 83 PHE A O 1
ATOM 694 N N . ASN A 1 84 ? -0.049 -9.398 4.389 1.00 94.12 84 ASN A N 1
ATOM 695 C CA . ASN A 1 84 ? 0.270 -10.458 5.336 1.00 94.12 84 ASN A CA 1
ATOM 696 C C . ASN A 1 84 ? -0.527 -10.283 6.634 1.00 94.12 84 ASN A C 1
ATOM 698 O O . ASN A 1 84 ? -1.101 -11.248 7.132 1.00 94.12 84 ASN A O 1
ATOM 702 N N . ASN A 1 85 ? -0.568 -9.056 7.161 1.00 95.25 85 ASN A N 1
ATOM 703 C CA . ASN A 1 85 ? -1.248 -8.719 8.407 1.00 95.25 85 ASN A CA 1
ATOM 704 C C . ASN A 1 85 ? -1.657 -7.240 8.412 1.00 95.25 85 ASN A C 1
ATOM 706 O O . ASN A 1 85 ? -0.935 -6.379 7.909 1.00 95.25 85 ASN A O 1
ATOM 710 N N . ILE A 1 86 ? -2.814 -6.939 8.992 1.00 96.56 86 ILE A N 1
ATOM 711 C CA . ILE A 1 86 ? -3.244 -5.572 9.291 1.00 96.56 86 ILE A CA 1
ATOM 712 C C . ILE A 1 86 ? -3.799 -5.583 10.710 1.00 96.56 86 ILE A C 1
ATOM 714 O O . ILE A 1 86 ? -4.771 -6.285 10.982 1.00 96.56 86 ILE A O 1
ATOM 718 N N . GLN A 1 87 ? -3.211 -4.796 11.603 1.00 97.44 87 GLN A N 1
ATOM 719 C CA . GLN A 1 87 ? -3.538 -4.816 13.025 1.00 97.44 87 GLN A CA 1
ATOM 720 C C . GLN A 1 87 ? -3.684 -3.398 13.577 1.00 97.44 87 GLN A C 1
ATOM 722 O O . GLN A 1 87 ? -2.755 -2.603 13.473 1.00 97.44 87 GLN A O 1
ATOM 727 N N . ALA A 1 88 ? -4.837 -3.101 14.176 1.00 97.44 88 ALA A N 1
ATOM 728 C CA . ALA A 1 88 ? -5.103 -1.855 14.890 1.00 97.44 88 ALA A CA 1
ATOM 729 C C . ALA A 1 88 ? -5.112 -2.138 16.397 1.00 97.44 88 ALA A C 1
ATOM 731 O O . ALA A 1 88 ? -5.979 -2.878 16.869 1.00 97.44 88 ALA A O 1
ATOM 732 N N . ASP A 1 89 ? -4.145 -1.595 17.134 1.00 95.62 89 ASP A N 1
ATOM 733 C CA . ASP A 1 89 ? -3.855 -1.951 18.528 1.00 95.62 89 ASP A CA 1
ATOM 734 C C . ASP A 1 89 ? -3.779 -3.486 18.724 1.00 95.62 89 ASP A C 1
ATOM 736 O O . ASP A 1 89 ? -2.895 -4.152 18.185 1.00 95.62 89 ASP A O 1
ATOM 740 N N . ASP A 1 90 ? -4.736 -4.080 19.443 1.00 94.12 90 ASP A N 1
ATOM 741 C CA . ASP A 1 90 ? -4.832 -5.525 19.696 1.00 94.12 90 ASP A CA 1
ATOM 742 C C . ASP A 1 90 ? -5.779 -6.264 18.720 1.00 94.12 90 ASP A C 1
ATOM 744 O O . ASP A 1 90 ? -6.044 -7.459 18.889 1.00 94.12 90 ASP A O 1
ATOM 748 N N . LEU A 1 91 ? -6.338 -5.575 17.716 1.00 95.56 91 LEU A N 1
ATOM 749 C CA . LEU A 1 91 ? -7.336 -6.119 16.791 1.00 95.56 91 LEU A CA 1
ATOM 750 C C . LEU A 1 91 ? -6.744 -6.404 15.407 1.00 95.56 91 LEU A C 1
ATOM 752 O O . LEU A 1 91 ? -6.368 -5.496 14.668 1.00 95.56 91 LEU A O 1
ATOM 756 N N . GLU A 1 92 ? -6.743 -7.680 15.026 1.00 96.31 92 GLU A N 1
ATOM 757 C CA . GLU A 1 92 ? -6.327 -8.148 13.702 1.00 96.31 92 GLU A CA 1
ATOM 758 C C . GLU A 1 92 ? -7.485 -8.080 12.691 1.00 96.31 92 GLU A C 1
ATOM 760 O O . GLU A 1 92 ? -8.594 -8.573 12.934 1.00 96.31 92 GLU A O 1
ATOM 765 N N . PHE A 1 93 ? -7.226 -7.486 11.529 1.00 95.56 93 PHE A N 1
ATOM 766 C CA . PHE A 1 93 ? -8.149 -7.432 10.404 1.00 95.56 93 PHE A CA 1
ATOM 767 C C . PHE A 1 93 ? -7.930 -8.615 9.466 1.00 95.56 93 PHE A C 1
ATOM 769 O O . PHE A 1 93 ? -6.836 -8.857 8.965 1.00 95.56 93 PHE A O 1
ATOM 776 N N . HIS A 1 94 ? -9.019 -9.301 9.127 1.00 93.00 94 HIS A N 1
ATOM 777 C CA . HIS A 1 94 ? -8.977 -10.306 8.075 1.00 93.00 94 HIS A CA 1
ATOM 778 C C . HIS A 1 94 ? -8.936 -9.647 6.689 1.00 93.00 94 HIS A C 1
ATOM 780 O O . HIS A 1 94 ? -9.882 -8.955 6.298 1.00 93.00 94 HIS A O 1
ATOM 786 N N . VAL A 1 95 ? -7.869 -9.898 5.927 1.00 91.56 95 VAL A N 1
ATOM 787 C CA . VAL A 1 95 ? -7.703 -9.357 4.573 1.00 91.56 95 VAL A CA 1
ATOM 788 C C . VAL A 1 95 ? -8.296 -10.305 3.531 1.00 91.56 95 VAL A C 1
ATOM 790 O O . VAL A 1 95 ? -7.992 -11.493 3.494 1.00 91.56 95 VAL A O 1
ATOM 793 N N . LEU A 1 96 ? -9.176 -9.769 2.680 1.00 87.81 96 LEU A N 1
ATOM 794 C CA . LEU A 1 96 ? -9.966 -10.547 1.717 1.00 87.81 96 LEU A CA 1
ATOM 795 C C . LEU A 1 96 ? -9.412 -10.539 0.284 1.00 87.81 96 LEU A C 1
ATOM 797 O O . LEU A 1 96 ? -10.043 -11.111 -0.608 1.00 87.81 96 LEU A O 1
ATOM 801 N N . GLY A 1 97 ? -8.273 -9.898 0.026 1.00 84.81 97 GLY A N 1
ATOM 802 C CA . GLY A 1 97 ? -7.694 -9.909 -1.311 1.00 84.81 97 GLY A CA 1
ATOM 803 C C . GLY A 1 97 ? -6.349 -9.212 -1.433 1.00 84.81 97 GLY A C 1
ATOM 804 O O . GLY A 1 97 ? -6.034 -8.297 -0.675 1.00 84.81 97 GLY A O 1
ATOM 805 N N . ASP A 1 98 ? -5.620 -9.641 -2.458 1.00 88.19 98 ASP A N 1
ATOM 806 C CA . ASP A 1 98 ? -4.336 -9.088 -2.872 1.00 88.19 98 ASP A CA 1
ATOM 807 C C . ASP A 1 98 ? -4.514 -8.081 -4.009 1.00 88.19 98 ASP A C 1
ATOM 809 O O . ASP A 1 98 ? -5.543 -8.042 -4.701 1.00 88.19 98 ASP A O 1
ATOM 813 N N . LEU A 1 99 ? -3.485 -7.268 -4.233 1.00 93.75 99 LEU A N 1
ATOM 814 C CA . LEU A 1 99 ? -3.492 -6.234 -5.254 1.00 93.75 99 LEU A CA 1
ATOM 815 C C . LEU A 1 99 ? -2.486 -6.558 -6.354 1.00 93.75 99 LEU A C 1
ATOM 817 O O . LEU A 1 99 ? -1.297 -6.716 -6.105 1.00 93.75 99 LEU A O 1
ATOM 821 N N . ILE A 1 100 ? -2.964 -6.606 -7.598 1.00 94.38 100 ILE A N 1
ATOM 822 C CA . ILE A 1 100 ? -2.125 -6.856 -8.774 1.00 94.38 100 ILE A CA 1
ATOM 823 C C . ILE A 1 100 ? -2.190 -5.646 -9.703 1.00 94.38 100 ILE A C 1
ATOM 825 O O . ILE A 1 100 ? -3.243 -5.318 -10.259 1.00 94.38 100 ILE A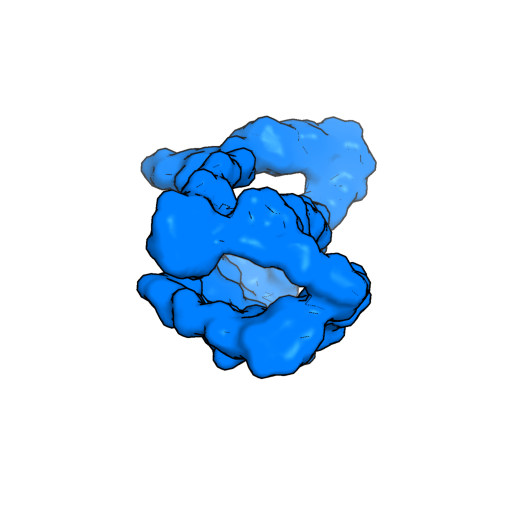 O 1
ATOM 829 N N . LEU A 1 101 ? -1.042 -5.006 -9.912 1.00 92.94 101 LEU A N 1
ATOM 830 C CA . LEU A 1 101 ? -0.834 -3.970 -10.917 1.00 92.94 101 LEU A CA 1
ATOM 831 C C . LEU A 1 101 ? -0.163 -4.602 -12.136 1.00 92.94 101 LEU A C 1
ATOM 833 O O . LEU A 1 101 ? 0.988 -5.033 -12.079 1.00 92.94 101 LEU A O 1
ATOM 837 N N . GLN A 1 102 ? -0.880 -4.642 -13.259 1.00 92.31 102 GLN A N 1
ATOM 838 C CA . GLN A 1 102 ? -0.361 -5.208 -14.499 1.00 92.31 102 GLN A CA 1
ATOM 839 C C . GLN A 1 102 ? -0.583 -4.275 -15.686 1.00 92.31 102 GLN A C 1
ATOM 841 O O . GLN A 1 102 ? -1.696 -3.816 -15.946 1.00 92.31 102 GLN A O 1
ATOM 846 N N . GLY A 1 103 ? 0.489 -4.047 -16.439 1.00 89.50 103 GLY A N 1
ATOM 847 C CA . GLY A 1 103 ? 0.492 -3.263 -17.666 1.00 89.50 103 GLY A CA 1
ATOM 848 C C . GLY A 1 103 ? 1.139 -4.000 -18.837 1.00 89.50 103 GLY A C 1
ATOM 849 O O . GLY A 1 103 ? 1.711 -5.087 -18.698 1.00 89.50 103 GLY A O 1
ATOM 850 N N . GLU A 1 104 ? 1.064 -3.381 -20.015 1.00 90.81 104 GLU A N 1
ATOM 851 C CA . GLU A 1 104 ? 1.760 -3.863 -21.210 1.00 90.81 104 GLU A CA 1
ATOM 852 C C . GLU A 1 104 ? 3.270 -3.977 -20.961 1.00 90.81 104 GLU A C 1
ATOM 854 O O . GLU A 1 104 ? 3.916 -3.033 -20.505 1.00 90.81 104 GLU A O 1
ATOM 859 N N . ASP A 1 105 ? 3.860 -5.120 -21.316 1.00 91.50 105 ASP A N 1
ATOM 860 C CA . ASP A 1 105 ? 5.299 -5.328 -21.165 1.00 91.50 105 ASP A CA 1
ATOM 861 C C . ASP A 1 105 ? 6.090 -4.656 -22.298 1.00 91.50 105 ASP A C 1
ATOM 863 O O . ASP A 1 105 ? 6.427 -5.286 -23.309 1.00 91.50 105 ASP A O 1
ATOM 867 N N . LYS A 1 106 ? 6.415 -3.376 -22.103 1.00 89.81 106 LYS A N 1
ATOM 868 C CA . LYS A 1 106 ? 7.209 -2.559 -23.038 1.00 89.81 106 LYS A CA 1
ATOM 869 C C . LYS A 1 106 ? 8.722 -2.674 -22.834 1.00 89.81 106 LYS A C 1
ATOM 871 O O . LYS A 1 106 ? 9.483 -1.970 -23.498 1.00 89.81 106 LYS A O 1
ATOM 876 N N . ARG A 1 107 ? 9.189 -3.555 -21.942 1.00 89.44 107 ARG A N 1
ATOM 877 C CA . ARG A 1 107 ? 10.624 -3.729 -21.681 1.00 89.44 107 ARG A CA 1
ATOM 878 C C . ARG A 1 107 ? 11.321 -4.304 -22.912 1.00 89.44 107 ARG A C 1
ATOM 880 O O . ARG A 1 107 ? 10.791 -5.177 -23.600 1.00 89.44 107 ARG A O 1
ATOM 887 N N . SER A 1 108 ? 12.548 -3.858 -23.174 1.00 90.62 108 SER A N 1
ATOM 888 C CA . SER A 1 108 ? 13.363 -4.422 -24.255 1.00 90.62 108 SER A CA 1
ATOM 889 C C . SER A 1 108 ? 13.740 -5.879 -23.965 1.00 90.62 108 SER A C 1
ATOM 891 O O . SER A 1 108 ? 13.821 -6.298 -22.810 1.00 90.62 108 SER A O 1
ATOM 893 N N . PHE A 1 109 ? 14.034 -6.661 -25.006 1.00 91.12 109 PHE A N 1
ATOM 894 C CA . PHE A 1 109 ? 14.442 -8.063 -24.855 1.00 91.12 109 PHE A CA 1
ATOM 895 C C . PHE A 1 109 ? 15.647 -8.235 -23.908 1.00 91.12 109 PHE A C 1
ATOM 897 O O . PHE A 1 109 ? 15.619 -9.068 -23.004 1.00 91.12 109 PHE A O 1
ATOM 904 N N . ALA A 1 110 ? 16.668 -7.381 -24.046 1.00 91.06 110 ALA A N 1
ATOM 905 C CA . ALA A 1 110 ? 17.833 -7.373 -23.158 1.00 91.06 110 ALA A CA 1
ATOM 906 C C . ALA A 1 110 ? 17.460 -7.063 -21.695 1.00 91.06 110 ALA A C 1
ATOM 908 O O . ALA A 1 110 ? 18.012 -7.655 -20.760 1.00 91.06 110 ALA A O 1
ATOM 909 N N . ARG A 1 111 ? 16.490 -6.165 -21.474 1.00 91.94 111 ARG A N 1
ATOM 910 C CA . ARG A 1 111 ? 16.000 -5.851 -20.129 1.00 91.94 111 ARG A CA 1
ATOM 911 C C . ARG A 1 111 ? 15.259 -7.034 -19.516 1.00 91.94 111 ARG A C 1
ATOM 913 O O . ARG A 1 111 ? 15.560 -7.393 -18.380 1.00 91.94 111 ARG A O 1
ATOM 920 N N . LYS A 1 112 ? 14.385 -7.690 -20.288 1.00 90.56 112 LYS A N 1
ATOM 921 C CA . LYS A 1 112 ? 13.652 -8.892 -19.855 1.00 90.56 112 LYS A CA 1
ATOM 922 C C . LYS A 1 112 ? 14.606 -9.996 -19.409 1.00 90.56 112 LYS A C 1
ATOM 924 O O . LYS A 1 112 ? 14.434 -10.530 -18.317 1.00 90.56 112 LYS A O 1
ATOM 929 N N . ILE A 1 113 ? 15.655 -10.273 -20.189 1.00 91.94 113 ILE A N 1
ATOM 930 C CA . ILE A 1 113 ? 16.671 -11.278 -19.834 1.00 91.94 113 ILE A CA 1
ATOM 931 C C . ILE A 1 113 ? 17.420 -10.898 -18.559 1.00 91.94 113 ILE A C 1
ATOM 933 O O . ILE A 1 113 ? 17.688 -11.767 -17.744 1.00 91.94 113 ILE A O 1
ATOM 937 N N . SER A 1 114 ? 17.762 -9.625 -18.362 1.00 90.81 114 SER A N 1
ATOM 938 C CA . SER A 1 114 ? 18.535 -9.192 -17.187 1.00 90.81 114 SER A CA 1
ATOM 939 C C . SER A 1 114 ? 17.690 -8.909 -15.936 1.00 90.81 114 SER A C 1
ATOM 941 O O . SER A 1 114 ? 18.258 -8.625 -14.882 1.00 90.81 114 SER A O 1
ATOM 943 N N . SER A 1 115 ? 16.357 -8.984 -16.034 1.00 89.56 115 SER A N 1
ATOM 944 C CA . SER A 1 115 ? 15.408 -8.608 -14.971 1.00 89.56 115 SER A CA 1
ATOM 945 C C . SER A 1 115 ? 15.585 -9.386 -13.672 1.00 89.56 115 SER A C 1
ATOM 947 O O . SER A 1 115 ? 15.397 -8.811 -12.609 1.00 89.56 115 SER A O 1
ATOM 949 N N . PHE A 1 116 ? 16.039 -10.643 -13.721 1.00 88.69 116 PHE A N 1
ATOM 950 C CA . PHE A 1 116 ? 16.263 -11.481 -12.533 1.00 88.69 116 PHE A CA 1
ATOM 951 C C . PHE A 1 116 ? 17.189 -10.853 -11.481 1.00 88.69 116 PHE A C 1
ATOM 953 O O . PHE A 1 116 ? 17.121 -11.239 -10.323 1.00 88.69 116 PHE A O 1
ATOM 960 N N . ARG A 1 117 ? 18.048 -9.899 -11.867 1.00 91.00 117 ARG A N 1
ATOM 961 C CA . ARG A 1 117 ? 18.951 -9.183 -10.948 1.00 91.00 117 ARG A CA 1
ATOM 962 C C . ARG A 1 117 ? 18.294 -7.999 -10.235 1.00 91.00 117 ARG A C 1
ATOM 964 O O . ARG A 1 117 ? 18.936 -7.402 -9.384 1.00 91.00 117 ARG A O 1
ATOM 971 N N . ARG A 1 118 ? 17.094 -7.604 -10.664 1.00 93.56 118 ARG A N 1
ATOM 972 C CA . ARG A 1 118 ? 16.380 -6.390 -10.237 1.00 93.56 118 ARG A CA 1
ATOM 973 C C . ARG A 1 118 ? 14.957 -6.668 -9.765 1.00 93.56 118 ARG A C 1
ATOM 975 O O . ARG A 1 118 ? 14.263 -5.729 -9.407 1.00 93.56 118 ARG A O 1
ATOM 982 N N . LYS A 1 119 ? 14.508 -7.924 -9.841 1.00 95.06 119 LYS A N 1
ATOM 983 C CA . LYS A 1 119 ? 13.209 -8.325 -9.305 1.00 95.06 119 LYS A CA 1
ATOM 984 C C . LYS A 1 119 ? 13.142 -7.941 -7.835 1.00 95.06 119 LYS A C 1
ATOM 986 O O . LYS A 1 119 ? 14.132 -8.110 -7.126 1.00 95.06 119 LYS A O 1
ATOM 991 N N . VAL A 1 120 ? 11.980 -7.461 -7.431 1.00 96.56 120 VAL A N 1
ATOM 992 C CA . VAL A 1 120 ? 11.688 -7.133 -6.039 1.00 96.56 120 VAL A CA 1
ATOM 993 C C . VAL A 1 120 ? 10.908 -8.292 -5.447 1.00 96.56 120 VAL A C 1
ATOM 995 O O . VAL A 1 120 ? 10.026 -8.848 -6.107 1.00 96.56 120 VAL A O 1
ATOM 998 N N . ASP A 1 121 ? 11.289 -8.672 -4.239 1.00 97.69 121 ASP A N 1
ATOM 999 C CA . ASP A 1 121 ? 10.607 -9.655 -3.413 1.00 97.69 121 ASP A CA 1
ATOM 1000 C C . ASP A 1 121 ? 10.935 -9.317 -1.956 1.00 97.69 121 ASP A C 1
ATOM 1002 O O . ASP A 1 121 ? 11.962 -9.747 -1.425 1.00 97.69 121 ASP A O 1
ATOM 1006 N N . GLU A 1 122 ? 10.142 -8.420 -1.378 1.00 97.00 122 GLU A N 1
ATOM 1007 C CA . GLU A 1 122 ? 10.447 -7.765 -0.105 1.00 97.00 122 GLU A CA 1
ATOM 1008 C C . GLU A 1 122 ? 9.206 -7.728 0.789 1.00 97.00 122 GLU A C 1
ATOM 1010 O O . GLU A 1 122 ? 8.113 -7.402 0.324 1.00 97.00 122 GLU A O 1
ATOM 1015 N N . ASP A 1 123 ? 9.388 -8.052 2.069 1.00 97.44 123 ASP A N 1
ATOM 1016 C CA . ASP A 1 123 ? 8.383 -7.849 3.110 1.00 97.44 123 ASP A CA 1
ATOM 1017 C C . ASP A 1 123 ? 8.537 -6.440 3.694 1.00 97.44 123 ASP A C 1
ATOM 1019 O O . ASP A 1 123 ? 9.628 -6.034 4.105 1.00 97.44 123 ASP A O 1
ATOM 1023 N N . ILE A 1 124 ? 7.433 -5.702 3.731 1.00 97.06 124 ILE A N 1
ATOM 1024 C CA . ILE A 1 124 ? 7.327 -4.349 4.265 1.00 97.06 124 ILE A CA 1
ATOM 1025 C C . ILE A 1 124 ? 6.455 -4.391 5.515 1.00 97.06 124 ILE A C 1
ATOM 1027 O O . ILE A 1 124 ? 5.399 -5.024 5.532 1.00 97.06 124 ILE A O 1
ATOM 1031 N N . GLN A 1 125 ? 6.898 -3.684 6.550 1.00 97.00 125 GLN A N 1
ATOM 1032 C CA . GLN A 1 125 ? 6.130 -3.437 7.760 1.00 97.00 125 GLN A CA 1
ATOM 1033 C C . GLN A 1 125 ? 6.135 -1.937 8.035 1.00 97.00 125 GLN A C 1
ATOM 1035 O O . GLN A 1 125 ? 7.197 -1.337 8.221 1.00 97.00 125 GLN A O 1
ATOM 1040 N N . THR A 1 126 ? 4.942 -1.358 8.103 1.00 95.00 126 THR A N 1
ATOM 1041 C CA . THR A 1 126 ? 4.730 0.056 8.412 1.00 95.00 126 THR A CA 1
ATOM 1042 C C . THR A 1 126 ? 3.889 0.165 9.680 1.00 95.00 126 THR A C 1
ATOM 1044 O O . THR A 1 126 ? 2.880 -0.525 9.815 1.00 95.00 126 THR A O 1
ATOM 1047 N N . VAL A 1 127 ? 4.308 1.028 10.609 1.00 94.75 127 VAL A N 1
ATOM 1048 C CA . VAL A 1 127 ? 3.552 1.393 11.818 1.00 94.75 127 VAL A CA 1
ATOM 1049 C C . VAL A 1 127 ? 3.147 2.857 11.674 1.00 94.75 127 VAL A C 1
ATOM 1051 O O . VAL A 1 127 ? 4.018 3.709 11.474 1.00 94.75 127 VAL A O 1
ATOM 1054 N N . LEU A 1 128 ? 1.841 3.129 11.697 1.00 91.31 128 LEU A N 1
ATOM 1055 C CA . LEU A 1 128 ? 1.236 4.416 11.354 1.00 91.31 128 LEU A CA 1
ATOM 1056 C C . LEU A 1 128 ? 0.512 5.063 12.521 1.00 91.31 128 LEU A C 1
ATOM 1058 O O . LEU A 1 128 ? -0.302 4.375 13.164 1.00 91.31 128 LEU A O 1
#

Secondary structure (DSSP, 8-state):
---EEEEEEEETTEEEEEEEEHHHHHHHHHHHT--HHHHHHHHHHHHHHHHHHHHS--S-EEEEEEEEESS-GGG-SEEEEEEEEEEETTEEPPP---EEEE------HHHHHHGGGT-EEEEEEEE-

Mean predicted aligned error: 3.53 Å

Radius of gyration: 16.03 Å; Cα contacts (8 Å, |Δi|>4): 207; chains: 1; bounding box: 41×28×45 Å

pLDDT: mean 94.56, std 5.26, range [53.25, 98.25]

Foldseek 3Di:
DPQKDKDWDADDPDIFIDIDRNVVLVVVCVVVVHQRVVSVVVVVVVVVVVNHCRRPNADKKKWKWKWWFQAASSQGQKIKIGTPWIDGPPDTDDDDDIDIRHDDNPDDPVCNVVRVVGIGTDMDMDMD

Solvent-accessible surface area (backbone atoms only — not comparable to full-atom values): 7365 Å² total; per-residue (Å²): 131,83,56,62,49,79,49,75,34,72,40,96,90,37,72,24,74,51,71,47,52,48,65,59,53,51,50,51,21,62,75,70,73,46,63,58,58,63,54,49,51,54,53,48,53,54,48,52,52,51,29,43,44,72,37,46,83,62,86,43,35,40,44,28,33,34,41,40,24,69,14,43,75,93,71,34,38,40,38,38,41,41,71,74,45,37,30,44,66,95,45,76,55,87,81,90,72,68,48,74,52,75,56,80,80,80,67,52,73,71,51,62,73,55,17,83,82,39,44,41,78,47,80,46,77,49,80,88

Nearest PDB structures (foldseek):
  8wzu-assembly1_A  TM=2.908E-01  e=4.631E+00  Nitrosopumilus maritimus SCM1